Protein AF-A0A061F1Q0-F1 (afdb_monomer_lite)

Structure (mmCIF, N/CA/C/O backbone):
data_AF-A0A061F1Q0-F1
#
_entry.id   AF-A0A061F1Q0-F1
#
loop_
_atom_site.group_PDB
_atom_site.id
_atom_site.type_symbol
_atom_site.label_atom_id
_atom_site.label_alt_id
_atom_site.label_comp_id
_atom_site.label_asym_id
_atom_site.label_entity_id
_atom_site.label_seq_id
_atom_site.pdbx_PDB_ins_code
_atom_site.Cartn_x
_atom_site.Cartn_y
_atom_site.Cartn_z
_atom_site.occupancy
_atom_site.B_iso_or_equiv
_atom_site.auth_seq_id
_atom_site.auth_comp_id
_atom_site.auth_asym_id
_atom_site.auth_atom_id
_atom_site.pdbx_PDB_model_num
ATOM 1 N N . MET A 1 1 ? -7.153 3.468 35.503 1.00 43.69 1 MET A N 1
ATOM 2 C CA . MET A 1 1 ? -6.098 2.843 34.680 1.00 43.69 1 MET A CA 1
ATOM 3 C C . MET A 1 1 ? -6.145 3.554 33.341 1.00 43.69 1 MET A C 1
ATOM 5 O O . MET A 1 1 ? -7.199 3.490 32.722 1.00 43.69 1 MET A O 1
ATOM 9 N N . PRO A 1 2 ? -5.134 4.342 32.946 1.00 53.50 2 PRO A N 1
ATOM 10 C CA . PRO A 1 2 ? -5.159 4.956 31.629 1.00 53.50 2 PRO A CA 1
ATOM 11 C C . PRO A 1 2 ? -4.952 3.835 30.608 1.00 53.50 2 PRO A C 1
ATOM 13 O O . PRO A 1 2 ? -3.927 3.155 30.634 1.00 53.50 2 PRO A O 1
ATOM 16 N N . CYS A 1 3 ? -5.961 3.582 29.776 1.00 56.97 3 CYS A N 1
ATOM 17 C CA . CYS A 1 3 ? -5.834 2.702 28.623 1.00 56.97 3 CYS A CA 1
ATOM 18 C C . CYS A 1 3 ? -4.763 3.308 27.715 1.00 56.97 3 CYS A C 1
ATOM 20 O O . CYS A 1 3 ? -4.990 4.350 27.103 1.00 56.97 3 CYS A O 1
ATOM 22 N N . TYR A 1 4 ? -3.579 2.704 27.685 1.00 59.41 4 TYR A N 1
ATOM 23 C CA . TYR A 1 4 ? -2.521 3.104 26.770 1.00 59.41 4 TYR A CA 1
ATOM 24 C C . TYR A 1 4 ? -2.939 2.631 25.376 1.00 59.41 4 TYR A C 1
ATOM 26 O O . TYR A 1 4 ? -2.716 1.482 25.003 1.00 59.41 4 TYR A O 1
ATOM 34 N N . VAL A 1 5 ? -3.637 3.490 24.637 1.00 63.69 5 VAL A N 1
ATOM 35 C CA . VAL A 1 5 ? -3.826 3.297 23.201 1.00 63.69 5 VAL A CA 1
ATOM 36 C C . VAL A 1 5 ? -2.495 3.638 22.548 1.00 63.69 5 VAL A C 1
ATOM 38 O O . VAL A 1 5 ? -2.097 4.801 22.505 1.00 63.69 5 VAL A O 1
ATOM 41 N N . ALA A 1 6 ? -1.759 2.611 22.123 1.00 64.69 6 ALA A N 1
ATOM 42 C CA . ALA A 1 6 ? -0.600 2.822 21.271 1.00 64.69 6 ALA A CA 1
ATOM 43 C C . ALA A 1 6 ? -1.052 3.622 20.033 1.00 64.69 6 ALA A C 1
ATOM 45 O O . ALA A 1 6 ? -2.138 3.349 19.509 1.00 64.69 6 ALA A O 1
ATOM 46 N N . PRO A 1 7 ? -0.276 4.625 19.588 1.00 77.94 7 PRO A N 1
ATOM 47 C CA . PRO A 1 7 ? -0.598 5.342 18.365 1.00 77.94 7 PRO A CA 1
ATOM 48 C C . PRO A 1 7 ? -0.665 4.345 17.205 1.00 77.94 7 PRO A C 1
ATOM 50 O O . PRO A 1 7 ? 0.191 3.467 17.090 1.00 77.94 7 PRO A O 1
ATOM 53 N N . LEU A 1 8 ? -1.696 4.472 16.369 1.00 84.31 8 LEU A N 1
ATOM 54 C CA . LEU A 1 8 ? -1.833 3.659 15.169 1.00 84.31 8 LEU A CA 1
ATOM 55 C C . LEU A 1 8 ? -0.630 3.928 14.255 1.00 84.31 8 LEU A C 1
ATOM 57 O O . LEU A 1 8 ? -0.437 5.050 13.790 1.00 84.31 8 LEU A O 1
ATOM 61 N N . HIS A 1 9 ? 0.171 2.896 14.017 1.00 87.94 9 HIS A N 1
ATOM 62 C CA . HIS A 1 9 ? 1.262 2.892 13.053 1.00 87.94 9 HIS A CA 1
ATOM 63 C C . HIS A 1 9 ? 0.946 1.839 11.995 1.00 87.94 9 HIS A C 1
ATOM 65 O O . HIS A 1 9 ? 0.563 0.725 12.343 1.00 87.94 9 HIS A O 1
ATOM 71 N N . VAL A 1 10 ? 1.079 2.207 10.723 1.00 91.44 10 VAL A N 1
ATOM 72 C CA . VAL A 1 10 ? 0.910 1.305 9.581 1.00 91.44 10 VAL A CA 1
ATOM 73 C C . VAL A 1 10 ? 2.171 1.433 8.737 1.00 91.44 10 VAL A C 1
ATOM 75 O O . VAL A 1 10 ? 2.446 2.510 8.202 1.00 91.44 10 VAL A O 1
ATOM 78 N N . GLN A 1 11 ? 2.955 0.362 8.654 1.00 92.94 11 GLN A N 1
ATOM 79 C CA . GLN A 1 11 ? 4.131 0.282 7.806 1.00 92.94 11 GLN A CA 1
ATOM 80 C C . GLN A 1 11 ? 3.707 -0.157 6.401 1.00 92.94 11 GLN A C 1
ATOM 82 O O . GLN A 1 11 ? 3.141 -1.232 6.198 1.00 92.94 11 GLN A O 1
ATOM 87 N N . VAL A 1 12 ? 4.012 0.692 5.421 1.00 93.25 12 VAL A N 1
ATOM 88 C CA . VAL A 1 12 ? 3.795 0.411 3.999 1.00 93.25 12 VAL A CA 1
ATOM 89 C C . VAL A 1 12 ? 5.143 0.123 3.354 1.00 93.25 12 VAL A C 1
ATOM 91 O O . VAL A 1 12 ? 6.013 0.995 3.311 1.00 93.25 12 VAL A O 1
ATOM 94 N N . PHE A 1 13 ? 5.327 -1.098 2.867 1.00 92.62 13 PHE A N 1
ATOM 95 C CA . PHE A 1 13 ? 6.500 -1.503 2.114 1.00 92.62 13 PHE A CA 1
ATOM 96 C C . PHE A 1 13 ? 6.273 -1.265 0.621 1.00 92.62 13 PHE A C 1
ATOM 98 O O . PHE A 1 13 ? 5.419 -1.889 -0.002 1.00 92.62 13 PHE A O 1
ATOM 105 N N . MET A 1 14 ? 7.047 -0.347 0.043 1.00 89.50 14 MET A N 1
ATOM 106 C CA . MET A 1 14 ? 7.037 -0.057 -1.392 1.00 89.50 14 MET A CA 1
ATOM 107 C C . MET A 1 14 ? 8.077 -0.946 -2.080 1.00 89.50 14 MET A C 1
ATOM 109 O O . MET A 1 14 ? 9.215 -0.530 -2.295 1.00 89.50 14 MET A O 1
ATOM 113 N N . ASN A 1 15 ? 7.696 -2.184 -2.386 1.00 87.69 15 ASN A N 1
ATOM 114 C CA . ASN A 1 15 ? 8.559 -3.197 -2.983 1.00 87.69 15 ASN A CA 1
ATOM 115 C C . ASN A 1 15 ? 8.696 -2.991 -4.502 1.00 87.69 15 ASN A C 1
ATOM 117 O O . ASN A 1 15 ? 8.163 -3.741 -5.324 1.00 87.69 15 ASN A O 1
ATOM 121 N N . MET A 1 16 ? 9.374 -1.907 -4.873 1.00 83.50 16 MET A N 1
ATOM 122 C CA . MET A 1 16 ? 9.593 -1.506 -6.261 1.00 83.50 16 MET A CA 1
ATOM 123 C C . MET A 1 16 ? 11.045 -1.780 -6.662 1.00 83.50 16 MET A C 1
ATOM 125 O O . MET A 1 16 ? 11.949 -1.556 -5.855 1.00 83.50 16 MET A O 1
ATOM 129 N N . PRO A 1 17 ? 11.306 -2.243 -7.896 1.00 76.81 17 PRO A N 1
ATOM 130 C CA . PRO A 1 17 ? 12.663 -2.517 -8.337 1.00 76.81 17 PRO A CA 1
ATOM 131 C C . PRO A 1 17 ? 13.496 -1.234 -8.363 1.00 76.81 17 PRO A C 1
ATOM 133 O O . PRO A 1 17 ? 13.054 -0.187 -8.841 1.00 76.81 17 PRO A O 1
ATOM 136 N N . LEU A 1 18 ? 14.734 -1.353 -7.880 1.00 69.94 18 LEU A N 1
ATOM 137 C CA . LEU A 1 18 ? 15.702 -0.257 -7.772 1.00 69.94 18 LEU A CA 1
ATOM 138 C C . LEU A 1 18 ? 16.004 0.411 -9.121 1.00 69.94 18 LEU A C 1
ATOM 140 O O . LEU 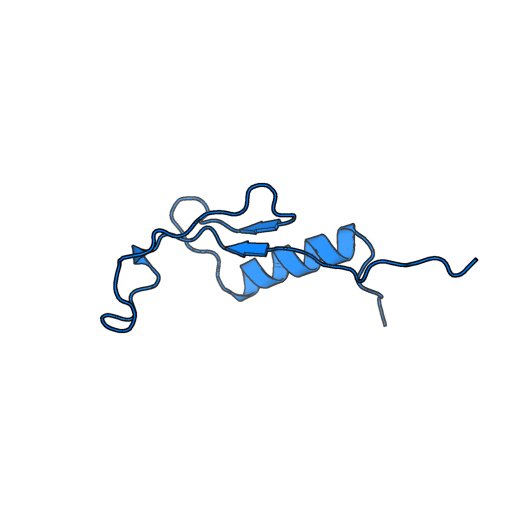A 1 18 ? 16.246 1.614 -9.160 1.00 69.94 18 LEU A O 1
ATOM 144 N N . GLU A 1 19 ? 15.903 -0.338 -10.223 1.00 65.75 19 GLU A N 1
ATOM 145 C CA . GLU A 1 19 ? 16.071 0.157 -11.600 1.00 65.75 19 GLU A CA 1
ATOM 146 C C . GLU A 1 19 ? 15.073 1.272 -11.963 1.00 65.75 19 GLU A C 1
ATOM 148 O O . GLU A 1 19 ? 15.312 2.057 -12.876 1.00 65.75 19 GLU A O 1
ATOM 153 N N . MET A 1 20 ? 13.955 1.387 -11.236 1.00 60.09 20 MET A N 1
ATOM 154 C CA . MET A 1 20 ? 12.961 2.439 -11.455 1.00 60.09 20 MET A CA 1
ATOM 155 C C . MET A 1 20 ? 13.261 3.736 -10.681 1.00 60.09 20 MET A C 1
ATOM 157 O O . MET A 1 20 ? 12.642 4.767 -10.941 1.00 60.09 20 MET A O 1
ATOM 161 N N . CYS A 1 21 ? 14.194 3.697 -9.725 1.00 57.50 21 CYS A N 1
ATOM 162 C CA . CYS A 1 21 ? 14.483 4.789 -8.792 1.00 57.50 21 CYS A CA 1
ATOM 163 C C . CYS A 1 21 ? 15.802 5.520 -9.106 1.00 57.50 21 CYS A C 1
ATOM 165 O O . CYS A 1 21 ? 16.383 6.156 -8.226 1.00 57.50 21 CYS A O 1
ATOM 167 N N . GLU A 1 22 ? 16.278 5.445 -10.353 1.00 55.66 22 GLU A N 1
ATOM 168 C CA . GLU A 1 22 ? 17.537 6.055 -10.791 1.00 55.66 22 GLU A CA 1
ATOM 169 C C . GLU A 1 22 ? 17.489 7.597 -10.780 1.00 55.66 22 GLU A C 1
ATOM 171 O O . GLU A 1 22 ? 17.328 8.260 -11.804 1.00 55.66 22 GLU A O 1
ATOM 176 N N . VAL A 1 23 ? 17.726 8.206 -9.616 1.00 53.44 23 VAL A N 1
ATOM 177 C CA . VAL A 1 23 ? 18.445 9.484 -9.574 1.00 53.44 23 VAL A CA 1
ATOM 178 C C . VAL A 1 23 ? 19.925 9.132 -9.583 1.00 53.44 23 VAL A C 1
ATOM 180 O O . VAL A 1 23 ? 20.516 8.812 -8.552 1.00 53.44 23 VAL A O 1
ATOM 183 N N . VAL A 1 24 ? 20.512 9.139 -10.778 1.00 48.53 24 VAL A N 1
ATOM 184 C CA . VAL A 1 24 ? 21.925 8.818 -10.991 1.00 48.53 24 VAL A CA 1
ATOM 185 C C . VAL A 1 24 ? 22.785 9.823 -10.210 1.00 48.53 24 VAL A C 1
ATOM 187 O O . VAL A 1 24 ? 22.957 10.963 -10.638 1.00 48.53 24 VAL A O 1
ATOM 190 N N . GLY A 1 25 ? 23.302 9.411 -9.047 1.00 51.56 25 GLY A N 1
ATOM 191 C CA . GLY A 1 25 ? 24.351 10.135 -8.319 1.00 51.56 25 GLY A CA 1
ATOM 192 C C . GLY A 1 25 ? 24.034 10.688 -6.924 1.00 51.56 25 GLY A C 1
ATOM 193 O O . GLY A 1 25 ? 24.727 11.622 -6.528 1.00 51.56 25 GLY A O 1
ATOM 194 N N . PHE A 1 26 ? 23.050 10.169 -6.169 1.00 54.97 26 PHE A N 1
ATOM 195 C CA . PHE A 1 26 ? 22.776 10.691 -4.810 1.00 54.97 26 PHE A CA 1
ATOM 196 C C . PHE A 1 26 ? 22.986 9.737 -3.619 1.00 54.97 26 PHE A C 1
ATOM 198 O O . PHE A 1 26 ? 22.856 10.185 -2.485 1.00 54.97 26 PHE A O 1
ATOM 205 N N . THR A 1 27 ? 23.385 8.476 -3.801 1.00 50.03 27 THR A N 1
ATOM 206 C CA . THR A 1 27 ? 23.738 7.618 -2.652 1.00 50.03 27 THR A CA 1
ATOM 207 C C . THR A 1 27 ? 24.930 6.724 -2.955 1.00 50.03 27 THR A C 1
ATOM 209 O O . THR A 1 27 ? 24.920 6.004 -3.953 1.00 50.03 27 THR A O 1
ATOM 212 N N . ASP A 1 28 ? 25.930 6.760 -2.073 1.00 49.53 28 ASP A N 1
ATOM 213 C CA . ASP A 1 28 ? 26.897 5.678 -1.895 1.00 49.53 28 ASP A CA 1
ATOM 214 C C . ASP A 1 28 ? 26.132 4.351 -1.748 1.00 49.53 28 ASP A C 1
ATOM 216 O O . ASP A 1 28 ? 25.285 4.190 -0.869 1.00 49.53 28 ASP A O 1
ATOM 220 N N . ILE A 1 29 ? 26.398 3.430 -2.671 1.00 59.19 29 ILE A N 1
ATOM 221 C CA . ILE A 1 29 ? 25.749 2.124 -2.853 1.00 59.19 29 ILE A CA 1
ATOM 222 C C . ILE A 1 29 ? 26.388 1.109 -1.884 1.00 59.19 29 ILE A C 1
ATOM 224 O O . ILE A 1 29 ? 26.830 0.049 -2.310 1.00 59.19 29 ILE A O 1
ATOM 228 N N . ASP A 1 30 ? 26.546 1.451 -0.604 1.00 57.41 30 ASP A N 1
ATOM 229 C CA . ASP A 1 30 ? 27.306 0.599 0.332 1.00 57.41 30 ASP A CA 1
ATOM 230 C C . ASP A 1 30 ? 26.437 -0.134 1.364 1.00 57.41 30 ASP A C 1
ATOM 232 O O . ASP A 1 30 ? 26.780 -1.254 1.741 1.00 57.41 30 ASP A O 1
ATOM 236 N N . ASP A 1 31 ? 25.276 0.406 1.754 1.00 63.84 31 ASP A N 1
ATOM 237 C CA . ASP A 1 31 ? 24.353 -0.291 2.658 1.00 63.84 31 ASP A CA 1
ATOM 238 C C . ASP A 1 31 ? 23.181 -0.912 1.873 1.00 63.84 31 ASP A C 1
ATOM 240 O O . ASP A 1 31 ? 22.356 -0.183 1.307 1.00 63.84 31 ASP A O 1
ATOM 244 N N . PRO 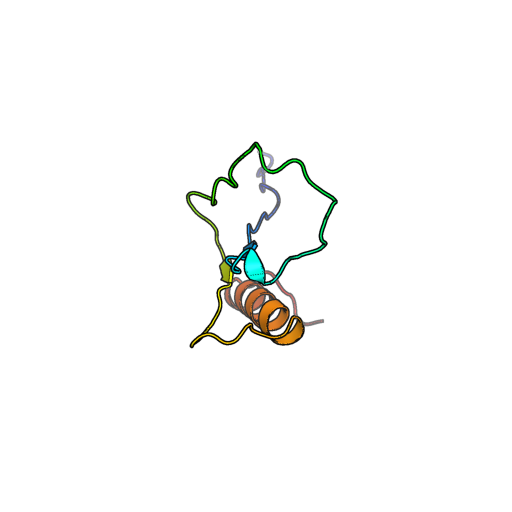A 1 32 ? 23.073 -2.255 1.804 1.00 78.00 32 PRO A N 1
ATOM 245 C CA . PRO A 1 32 ? 21.940 -2.907 1.165 1.00 78.00 32 PRO A CA 1
ATOM 246 C C . PRO A 1 32 ? 20.656 -2.599 1.941 1.00 78.00 32 PRO A C 1
ATOM 248 O O . PRO A 1 32 ? 20.618 -2.668 3.167 1.00 78.00 32 PRO A O 1
ATOM 251 N N . TYR A 1 33 ? 19.582 -2.288 1.220 1.00 77.69 33 TYR A N 1
ATOM 252 C CA . TYR A 1 33 ? 18.267 -2.097 1.824 1.00 77.69 33 TYR A CA 1
ATOM 253 C C . TYR A 1 33 ? 17.806 -3.378 2.541 1.00 77.69 33 TYR A C 1
ATOM 255 O O . TYR A 1 33 ? 17.720 -4.441 1.923 1.00 77.69 33 TYR A O 1
ATOM 263 N N . GLU A 1 34 ? 17.477 -3.272 3.829 1.00 83.75 34 GLU A N 1
ATOM 264 C CA . GLU A 1 34 ? 16.871 -4.358 4.600 1.00 83.75 34 GLU A CA 1
ATOM 265 C C . GLU A 1 34 ? 15.337 -4.283 4.488 1.00 83.75 34 GLU A C 1
ATOM 267 O O . GLU A 1 34 ? 14.731 -3.345 5.020 1.00 83.75 34 GLU A O 1
ATOM 272 N N . PRO A 1 35 ? 14.674 -5.236 3.805 1.00 84.19 35 PRO A N 1
ATOM 273 C CA . PRO A 1 35 ? 13.221 -5.246 3.719 1.00 84.19 35 PRO A CA 1
ATOM 274 C C . PRO A 1 35 ? 12.58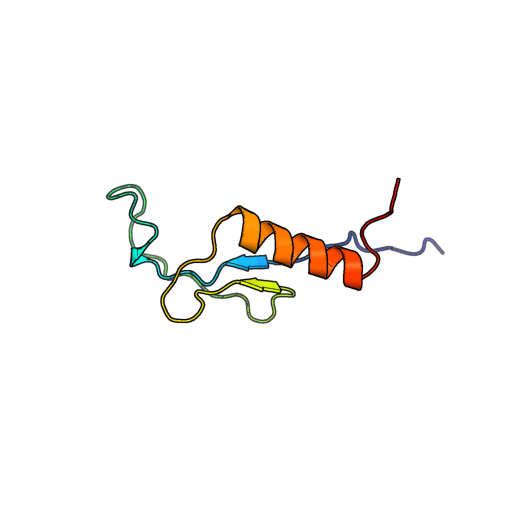1 -5.492 5.095 1.00 84.19 35 PRO A C 1
ATOM 276 O O . PRO A 1 35 ? 13.148 -6.201 5.935 1.00 84.19 35 PRO A O 1
ATOM 279 N N . PRO A 1 36 ? 11.380 -4.941 5.344 1.00 89.44 36 PRO A N 1
ATOM 280 C CA . PRO A 1 36 ? 10.690 -5.135 6.610 1.00 89.44 36 PRO A CA 1
ATOM 281 C C . PRO A 1 36 ? 10.303 -6.604 6.809 1.00 89.44 36 PRO A C 1
ATOM 283 O O . PRO A 1 36 ? 9.797 -7.259 5.903 1.00 89.44 36 PRO A O 1
ATOM 286 N N . LEU A 1 37 ? 10.496 -7.114 8.029 1.00 87.94 37 LEU A N 1
ATOM 287 C CA . LEU A 1 37 ? 10.163 -8.502 8.371 1.00 87.94 37 LEU A CA 1
ATOM 288 C C . LEU A 1 37 ? 8.650 -8.771 8.363 1.00 87.94 37 LEU A C 1
ATOM 290 O O . LEU A 1 37 ? 8.237 -9.878 8.039 1.00 87.94 37 LEU A O 1
ATOM 294 N N . ASN A 1 38 ? 7.842 -7.783 8.760 1.00 88.62 38 ASN A N 1
ATOM 295 C CA . ASN A 1 38 ? 6.380 -7.836 8.750 1.00 88.62 38 ASN A CA 1
ATOM 296 C C . ASN A 1 38 ? 5.846 -6.424 8.497 1.00 88.62 38 ASN A C 1
ATOM 298 O O . ASN A 1 38 ? 5.832 -5.611 9.418 1.00 88.62 38 ASN A O 1
ATOM 302 N N . CYS A 1 39 ? 5.431 -6.141 7.267 1.00 90.50 39 CYS A N 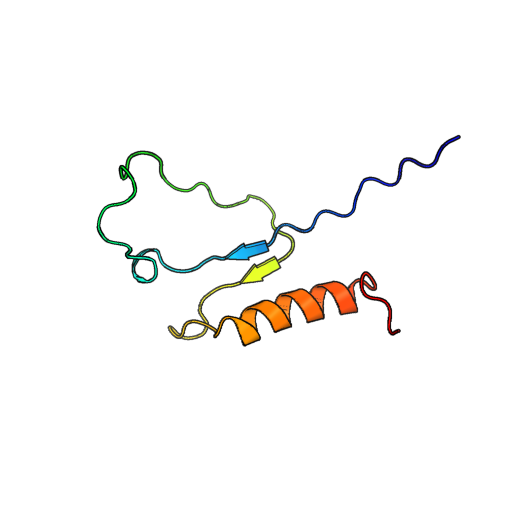1
ATOM 303 C CA . CYS A 1 39 ? 4.715 -4.913 6.934 1.00 90.50 39 CYS A CA 1
ATOM 304 C C . CYS A 1 39 ? 3.208 -5.188 6.852 1.00 90.50 39 CYS A C 1
ATOM 306 O O . CYS A 1 39 ? 2.783 -6.290 6.502 1.00 90.50 39 CYS A O 1
ATOM 308 N N . GLU A 1 40 ? 2.389 -4.193 7.189 1.00 94.44 40 GLU A N 1
ATOM 309 C CA . GLU A 1 40 ? 0.932 -4.300 7.088 1.00 94.44 40 GLU A CA 1
ATOM 310 C C . GLU A 1 40 ? 0.440 -4.206 5.641 1.00 94.44 40 GLU A C 1
ATOM 312 O O . GLU A 1 40 ? -0.567 -4.822 5.291 1.00 94.44 40 GLU A O 1
ATOM 317 N N . ILE A 1 41 ? 1.139 -3.425 4.813 1.00 93.69 41 ILE A N 1
ATOM 318 C CA . ILE A 1 41 ? 0.830 -3.237 3.397 1.00 93.69 41 ILE A CA 1
ATOM 319 C C . ILE A 1 41 ? 2.117 -3.423 2.599 1.00 93.69 41 ILE A C 1
ATOM 321 O O . ILE A 1 41 ? 3.091 -2.716 2.840 1.00 93.69 41 ILE A O 1
ATOM 325 N N . GLU A 1 42 ? 2.108 -4.324 1.622 1.00 93.12 42 GLU A N 1
ATOM 326 C CA . GLU A 1 42 ? 3.172 -4.464 0.627 1.00 93.12 42 GLU A CA 1
ATOM 327 C C . GLU A 1 42 ? 2.623 -4.070 -0.745 1.00 93.12 42 GLU A C 1
ATOM 329 O O . GLU A 1 42 ? 1.678 -4.683 -1.243 1.00 93.12 42 GLU A O 1
ATOM 334 N N . ILE A 1 43 ? 3.209 -3.038 -1.352 1.00 92.00 43 ILE A N 1
ATOM 335 C CA . ILE A 1 43 ? 2.864 -2.579 -2.697 1.00 92.00 43 ILE A CA 1
ATOM 336 C C . ILE A 1 43 ? 4.016 -2.931 -3.627 1.00 92.00 43 ILE A C 1
ATOM 338 O O . ILE A 1 43 ? 5.140 -2.477 -3.429 1.00 92.00 43 ILE A O 1
ATOM 342 N N . GLN A 1 44 ? 3.720 -3.717 -4.657 1.00 90.31 44 GLN A N 1
ATOM 343 C CA . GLN A 1 44 ? 4.697 -4.248 -5.604 1.00 90.31 44 GLN A CA 1
ATOM 344 C C . GLN A 1 44 ? 4.250 -4.027 -7.051 1.00 90.31 44 GLN A C 1
ATOM 346 O O . GLN A 1 44 ? 3.080 -3.732 -7.323 1.00 90.31 44 GLN A O 1
ATOM 351 N N . GLN A 1 45 ? 5.173 -4.212 -7.994 1.00 86.44 45 GLN A N 1
ATOM 352 C CA . GLN A 1 45 ? 4.822 -4.257 -9.413 1.00 86.44 45 GLN A CA 1
ATOM 353 C C . GLN A 1 45 ? 3.867 -5.417 -9.707 1.00 86.44 45 GLN A C 1
ATOM 355 O O . GLN A 1 45 ? 4.005 -6.515 -9.161 1.00 86.44 45 GLN A O 1
ATOM 360 N N . LYS A 1 46 ? 2.904 -5.174 -10.597 1.00 83.12 46 LYS A N 1
ATOM 361 C CA . LYS A 1 46 ? 1.944 -6.184 -11.055 1.00 83.12 46 LYS A CA 1
ATOM 362 C C . LYS A 1 46 ? 2.209 -6.431 -12.532 1.00 83.12 46 LYS A C 1
ATOM 364 O O . LYS A 1 46 ? 2.195 -5.495 -13.318 1.00 83.12 46 LYS A O 1
ATOM 369 N N . ASP A 1 47 ? 2.514 -7.678 -12.884 1.00 82.00 47 ASP A N 1
ATOM 370 C CA . ASP A 1 47 ? 2.766 -8.108 -14.268 1.00 82.00 47 ASP A CA 1
ATOM 371 C C . ASP A 1 47 ? 3.900 -7.349 -14.995 1.00 82.00 47 ASP A C 1
ATOM 373 O O . ASP A 1 47 ? 3.910 -7.242 -16.217 1.00 82.00 47 ASP A O 1
ATOM 377 N N . GLY A 1 48 ? 4.888 -6.847 -14.244 1.00 78.69 48 GLY A N 1
ATOM 378 C CA . GLY A 1 48 ? 6.004 -6.056 -14.782 1.00 78.69 48 GLY A CA 1
ATOM 379 C C . GLY A 1 48 ? 5.683 -4.573 -14.991 1.00 78.69 48 GLY A C 1
ATOM 380 O O . GLY A 1 48 ? 6.572 -3.811 -15.364 1.00 78.69 48 GLY A O 1
ATOM 381 N N . ASP A 1 49 ? 4.450 -4.151 -14.701 1.00 82.12 49 ASP A N 1
ATOM 382 C CA . ASP A 1 49 ? 4.042 -2.754 -14.705 1.00 82.12 49 ASP A CA 1
ATOM 383 C C . ASP A 1 49 ? 4.055 -2.166 -13.288 1.00 82.12 49 ASP A C 1
ATOM 385 O O . ASP A 1 49 ? 3.590 -2.751 -12.300 1.00 82.12 49 ASP A O 1
ATOM 389 N N . CYS A 1 50 ? 4.589 -0.952 -13.193 1.00 81.50 50 CYS A N 1
ATOM 390 C CA . CYS A 1 50 ? 4.564 -0.164 -11.974 1.00 81.50 50 CYS A CA 1
ATOM 391 C C . CYS A 1 50 ? 3.171 0.455 -11.774 1.00 81.50 50 CYS A C 1
ATOM 393 O O . CYS A 1 50 ? 2.730 1.227 -12.635 1.00 81.50 50 CYS A O 1
ATOM 395 N N . PRO A 1 51 ? 2.467 0.169 -10.659 1.00 86.25 51 PRO A N 1
ATOM 396 C CA . PRO A 1 51 ? 1.239 0.882 -10.335 1.00 86.25 51 PRO A CA 1
ATOM 397 C C . PRO A 1 51 ? 1.491 2.389 -10.262 1.00 86.25 51 PRO A C 1
ATOM 399 O O . PRO A 1 51 ? 2.488 2.860 -9.718 1.00 86.25 51 PRO A O 1
ATOM 402 N N . THR A 1 52 ? 0.552 3.172 -10.791 1.00 89.56 52 THR A N 1
ATOM 403 C CA . THR A 1 52 ? 0.642 4.631 -10.690 1.00 89.56 52 THR A CA 1
ATOM 404 C C . THR A 1 52 ? 0.575 5.060 -9.220 1.00 89.56 52 THR A C 1
ATOM 406 O O . THR A 1 52 ? -0.099 4.397 -8.426 1.00 89.56 52 THR A O 1
ATOM 409 N N . PRO A 1 53 ? 1.169 6.204 -8.836 1.00 89.38 53 PRO A N 1
ATOM 410 C CA . PRO A 1 53 ? 1.103 6.683 -7.453 1.00 89.38 53 PRO A CA 1
ATOM 411 C C . PRO A 1 53 ? -0.329 6.796 -6.909 1.00 89.38 53 PRO A C 1
ATOM 413 O O . PRO A 1 53 ? -0.568 6.539 -5.734 1.00 89.38 53 PRO A O 1
ATOM 416 N N . GLY A 1 54 ? -1.299 7.129 -7.770 1.00 92.94 54 GLY A N 1
ATOM 417 C CA . GLY A 1 54 ? -2.716 7.165 -7.403 1.00 92.94 54 GLY A CA 1
ATOM 418 C C . GLY A 1 54 ? -3.299 5.782 -7.105 1.00 92.94 54 GLY A C 1
ATOM 419 O O . GLY A 1 54 ? -4.062 5.643 -6.155 1.00 92.94 54 GLY A O 1
ATOM 420 N N . ALA A 1 55 ? -2.913 4.754 -7.866 1.00 91.00 55 ALA A N 1
ATOM 421 C CA . ALA A 1 55 ? -3.314 3.376 -7.586 1.00 91.00 55 ALA A CA 1
ATOM 422 C C . ALA A 1 55 ? -2.699 2.869 -6.271 1.00 91.00 55 ALA A C 1
ATOM 424 O O . ALA A 1 55 ? -3.413 2.296 -5.454 1.00 91.00 55 ALA A O 1
ATOM 425 N N . MET A 1 56 ? -1.414 3.159 -6.027 1.00 92.06 56 MET A N 1
ATOM 426 C CA . MET A 1 56 ? -0.737 2.812 -4.768 1.00 92.06 56 MET A CA 1
ATOM 427 C C . MET A 1 56 ? -1.408 3.494 -3.567 1.00 92.06 56 MET A C 1
ATOM 429 O O . MET A 1 56 ? -1.689 2.850 -2.560 1.00 92.06 56 MET A O 1
ATOM 433 N N . ALA A 1 57 ? -1.730 4.788 -3.685 1.00 93.75 57 ALA A N 1
ATOM 434 C CA . ALA A 1 57 ? -2.471 5.512 -2.654 1.00 93.75 57 ALA A CA 1
ATOM 435 C C . ALA A 1 57 ? -3.868 4.913 -2.423 1.00 93.75 57 ALA A C 1
ATOM 437 O O . ALA A 1 57 ? -4.305 4.815 -1.280 1.00 93.75 57 ALA A O 1
ATOM 438 N N . GLY A 1 58 ? -4.542 4.470 -3.488 1.00 94.62 58 GLY A N 1
ATOM 439 C CA . GLY A 1 58 ? -5.827 3.780 -3.401 1.00 94.62 58 GLY A CA 1
ATOM 440 C C . GLY A 1 58 ? -5.763 2.485 -2.589 1.00 94.62 58 GLY A C 1
ATOM 441 O O . GLY A 1 58 ? -6.658 2.238 -1.790 1.00 94.62 58 GLY A O 1
ATOM 442 N N . GLU A 1 59 ? -4.695 1.693 -2.726 1.00 94.19 59 GLU A N 1
ATOM 443 C CA . GLU A 1 59 ? -4.499 0.476 -1.920 1.00 94.19 59 GLU A CA 1
ATOM 444 C C . GLU A 1 59 ? -4.324 0.793 -0.430 1.00 94.19 59 GLU A C 1
ATOM 446 O O . GLU A 1 59 ? -4.912 0.123 0.420 1.00 94.19 59 GLU A O 1
ATOM 451 N N . VAL A 1 60 ? -3.579 1.856 -0.108 1.00 94.38 60 VAL A N 1
ATOM 452 C CA . VAL A 1 60 ? -3.428 2.319 1.280 1.00 94.38 60 VAL A CA 1
ATOM 453 C C . VAL A 1 60 ? -4.765 2.793 1.843 1.00 94.38 60 VAL A C 1
ATOM 455 O O . VAL A 1 60 ? -5.132 2.403 2.948 1.00 94.38 60 VAL A O 1
ATOM 458 N N . VAL A 1 61 ? -5.512 3.606 1.090 1.00 94.38 61 VAL A N 1
ATOM 459 C CA . VAL A 1 61 ? -6.838 4.086 1.506 1.00 94.38 61 VAL A CA 1
ATOM 460 C C . VAL A 1 61 ? -7.777 2.909 1.745 1.00 94.38 61 VAL A C 1
ATOM 462 O O . VAL A 1 61 ? -8.346 2.817 2.827 1.00 94.38 61 VAL A O 1
ATOM 465 N N . PHE A 1 62 ? -7.852 1.966 0.805 1.00 93.88 62 PHE A N 1
ATOM 466 C CA . PHE A 1 62 ? -8.683 0.772 0.935 1.00 93.88 62 PHE A CA 1
ATOM 467 C C . PHE A 1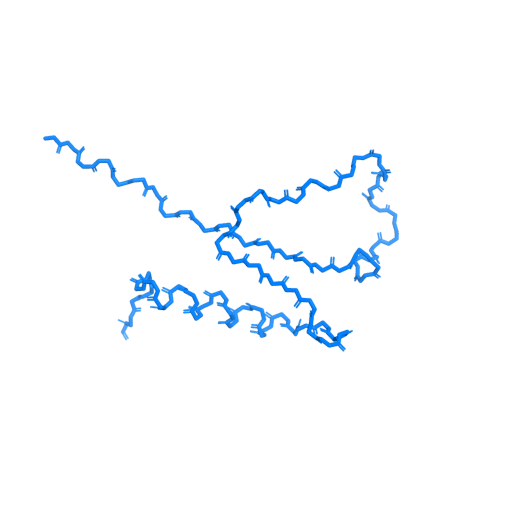 62 ? -8.349 -0.035 2.197 1.00 93.88 62 PHE A C 1
ATOM 469 O O . PHE A 1 62 ? -9.252 -0.436 2.926 1.00 93.88 62 PHE A O 1
ATOM 476 N N . TYR A 1 63 ? -7.062 -0.234 2.503 1.00 94.25 63 TYR A N 1
ATOM 477 C CA . TYR A 1 63 ? -6.651 -0.902 3.740 1.00 94.25 63 TYR A CA 1
ATOM 478 C C . TYR A 1 63 ? -7.122 -0.142 4.987 1.00 94.25 63 TYR A C 1
ATOM 480 O O . TYR A 1 63 ? -7.634 -0.742 5.933 1.00 94.25 63 TYR A O 1
ATOM 488 N N . LEU A 1 64 ? -6.956 1.182 5.010 1.00 93.31 64 LEU A N 1
ATOM 489 C CA . LEU A 1 64 ? -7.370 1.998 6.149 1.00 93.31 64 LEU A CA 1
ATOM 490 C C . LEU A 1 64 ? -8.902 2.013 6.322 1.00 93.31 64 LEU A C 1
ATOM 492 O O . LEU A 1 64 ? -9.375 2.026 7.459 1.00 93.31 64 LEU A O 1
ATOM 496 N N . GLU A 1 65 ? -9.669 1.976 5.229 1.00 93.81 65 GLU A N 1
ATOM 497 C CA . GLU A 1 65 ? -11.133 1.835 5.245 1.00 93.81 65 GLU A CA 1
ATOM 498 C C . GLU A 1 65 ? -11.565 0.455 5.758 1.00 93.81 65 GLU A C 1
ATOM 500 O O . GLU A 1 65 ? -12.379 0.381 6.677 1.00 93.81 65 GLU A O 1
ATOM 505 N N . ASP A 1 66 ? -10.980 -0.633 5.239 1.00 93.06 66 ASP A N 1
ATOM 506 C CA . ASP A 1 66 ? -11.268 -2.015 5.665 1.00 93.06 66 ASP A CA 1
ATOM 507 C C . ASP A 1 66 ? -11.020 -2.217 7.168 1.00 93.06 66 ASP A C 1
ATOM 509 O O . ASP A 1 66 ? -11.786 -2.882 7.869 1.00 93.06 66 ASP A O 1
ATOM 513 N N . LYS A 1 67 ? -9.976 -1.572 7.701 1.00 92.12 67 LYS A N 1
ATOM 514 C CA . LYS A 1 67 ? -9.667 -1.581 9.136 1.00 92.12 67 LYS A CA 1
ATOM 515 C C . LYS A 1 67 ? -10.529 -0.633 9.975 1.00 92.12 67 LYS A C 1
ATOM 517 O O . LYS A 1 67 ? -10.421 -0.661 11.202 1.00 92.12 67 LYS A O 1
ATOM 522 N N . GLY A 1 68 ? -11.365 0.196 9.351 1.00 91.12 68 GLY A N 1
ATOM 523 C CA . GLY A 1 68 ? -12.198 1.189 10.031 1.00 91.12 68 GLY A CA 1
ATOM 524 C C . GLY A 1 68 ? -11.396 2.336 10.652 1.00 91.12 68 GLY A C 1
ATOM 525 O O . GLY A 1 68 ? -11.830 2.932 11.638 1.00 91.12 68 GLY A O 1
ATOM 526 N N . TYR A 1 69 ? -10.204 2.620 10.119 1.00 90.31 69 TYR A N 1
ATOM 527 C CA . TYR A 1 69 ? -9.364 3.732 10.568 1.00 90.31 69 TYR A CA 1
ATOM 528 C C . TYR A 1 69 ? -9.777 5.069 9.951 1.00 90.31 69 TYR A C 1
ATOM 530 O O . TYR A 1 69 ? -9.482 6.119 10.523 1.00 90.31 69 TYR A O 1
ATOM 538 N N . LEU A 1 70 ? -10.464 5.038 8.809 1.00 88.81 70 LEU A N 1
ATOM 539 C CA . LEU A 1 70 ? -11.040 6.219 8.175 1.00 88.81 70 LEU A CA 1
ATOM 540 C C . LEU A 1 70 ? -12.496 6.396 8.618 1.00 88.81 70 LEU A C 1
ATOM 542 O O . LEU A 1 70 ? -13.249 5.431 8.726 1.00 88.81 70 LEU A O 1
ATOM 546 N N . GLN A 1 71 ? -12.872 7.639 8.916 1.00 81.44 71 GLN A N 1
ATOM 547 C CA . GLN A 1 71 ? -14.250 8.025 9.212 1.00 81.44 71 GLN A CA 1
ATOM 548 C C . GLN A 1 71 ? -14.828 8.732 7.986 1.00 81.44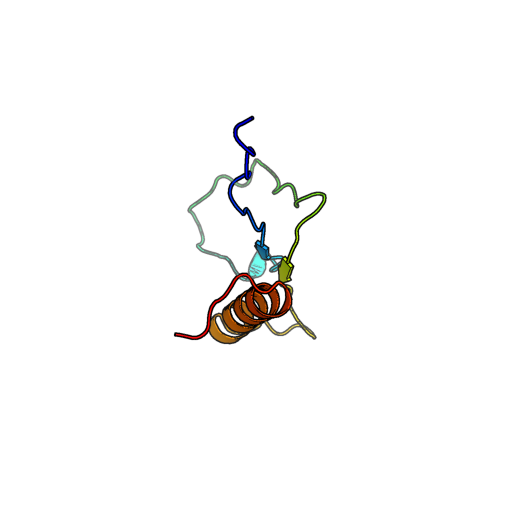 71 GLN A C 1
ATOM 550 O O . GLN A 1 71 ? -14.193 9.649 7.464 1.00 81.44 71 GLN A O 1
ATOM 555 N N . ASP A 1 72 ? -16.028 8.337 7.560 1.00 69.19 72 ASP A N 1
ATOM 556 C CA . ASP A 1 72 ? -16.833 9.155 6.652 1.00 69.19 72 ASP A CA 1
ATOM 557 C C . ASP A 1 72 ? -17.236 10.449 7.376 1.00 69.19 72 ASP A C 1
ATOM 559 O O . ASP A 1 72 ? -17.748 10.409 8.500 1.00 69.19 72 ASP A O 1
ATOM 563 N N . HIS A 1 73 ? -16.968 11.592 6.743 1.00 57.16 73 HIS A N 1
ATOM 564 C CA . HIS A 1 73 ? -17.323 12.923 7.244 1.00 57.16 73 HIS A CA 1
ATOM 565 C C . HIS A 1 73 ? -18.678 13.396 6.718 1.00 57.16 73 HIS A C 1
ATOM 567 O O . HIS A 1 73 ? -18.929 13.249 5.501 1.00 57.16 73 HIS A O 1
#

Sequence (73 aa):
MPCYVAPLHVQVFMNMPLEMCEVVGFTDIDDPYEPPLNCEIEIQQKDGDCPTPGAMAGEVVFYLEDKGYLQDH

Secondary structure (DSSP, 8-state):
-----PPP---EEEE--GGG---TTSS-TTS-----SS-SEEEE-BTTBPPPHHHHHHHHHHHHHHTT-SPP-

InterPro domains:
  IPR027417 P-loop containing nucleoside triphosphate hydrolase [G3DSA:3.40.50.300] (6-71)

Organism: Theobroma cacao (NCBI:txid3641)

pLDDT: mean 79.26, std 15.37, range [43.69, 94.62]

Radius of gyration: 16.47 Å; chains: 1; bounding box: 45×21×50 Å

Foldseek 3Di:
DPPPPPPDDAFEAEAEDPVVVDPPDDDDPPDDDDGDPDGPHYQYDDPNHHDDPVVVVVSVVVSCVVVVVDDDD